Protein AF-A0A967PDS6-F1 (afdb_monomer_lite)

Radius of gyration: 14.02 Å; chains: 1; bounding box: 34×25×33 Å

pLDDT: mean 91.84, std 6.57, range [63.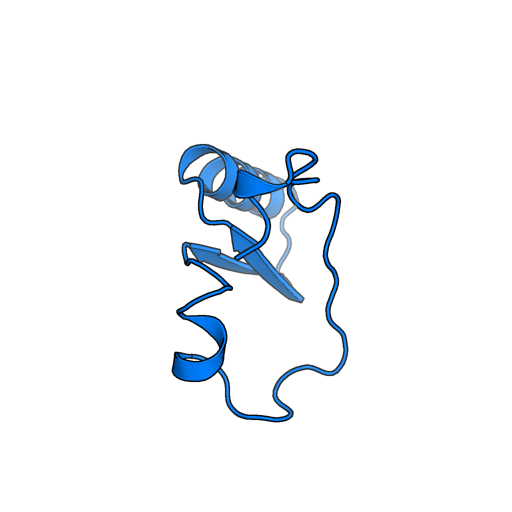03, 98.5]

Sequence (64 aa):
FVGLEIKKNRFKKAISHAGRLGLKNIRFMHLDASIDLLQVFEKGSFSKVYINFPDPWPKLRHQK

Structure (mmCIF, N/CA/C/O backbone):
data_AF-A0A967PDS6-F1
#
_entry.id   AF-A0A967PDS6-F1
#
loop_
_atom_site.group_PDB
_atom_site.id
_atom_site.type_symbol
_atom_site.label_atom_id
_atom_site.label_alt_id
_atom_site.label_comp_id
_atom_site.label_asym_id
_atom_site.label_entity_id
_atom_site.label_seq_id
_atom_site.pdbx_PDB_ins_code
_atom_site.Cartn_x
_atom_site.Cartn_y
_atom_site.Cartn_z
_atom_site.occupancy
_atom_site.B_iso_or_equiv
_atom_site.auth_seq_id
_atom_site.auth_comp_id
_atom_site.auth_asym_id
_atom_site.auth_atom_id
_atom_site.pdbx_PDB_model_num
ATOM 1 N N . PHE A 1 1 ? -4.994 -4.175 7.007 1.00 94.50 1 PHE A N 1
ATOM 2 C CA . PHE A 1 1 ? -4.326 -3.996 5.699 1.00 94.50 1 PHE A CA 1
ATOM 3 C C . PHE A 1 1 ? -3.393 -2.800 5.750 1.00 94.50 1 PHE A C 1
ATOM 5 O O . PHE A 1 1 ? -3.725 -1.823 6.415 1.00 94.50 1 PHE A O 1
ATOM 12 N N . VAL A 1 2 ? -2.265 -2.866 5.042 1.00 94.81 2 VAL A N 1
ATOM 13 C CA . VAL A 1 2 ? -1.340 -1.738 4.866 1.00 94.81 2 VAL A CA 1
ATOM 14 C C . VAL A 1 2 ? -1.124 -1.530 3.369 1.00 94.81 2 VAL A C 1
ATOM 16 O O . VAL A 1 2 ? -0.759 -2.472 2.672 1.00 94.81 2 VAL A O 1
ATOM 19 N N . GLY A 1 3 ? -1.416 -0.329 2.871 1.00 95.31 3 GLY A N 1
ATOM 20 C CA . GLY A 1 3 ? -1.171 0.075 1.488 1.00 95.31 3 GLY A CA 1
ATOM 21 C C . GLY A 1 3 ? 0.129 0.865 1.366 1.00 95.31 3 GLY A C 1
ATOM 22 O O . GLY A 1 3 ? 0.349 1.802 2.133 1.00 95.31 3 GLY A O 1
ATOM 23 N N . LEU A 1 4 ? 0.959 0.505 0.392 1.00 94.50 4 LEU A N 1
ATOM 24 C CA . LEU A 1 4 ? 2.232 1.160 0.094 1.00 94.50 4 LEU A CA 1
ATOM 25 C C . LEU A 1 4 ? 2.131 1.818 -1.280 1.00 94.50 4 LEU A C 1
ATOM 27 O O . LEU A 1 4 ? 1.638 1.209 -2.227 1.00 94.50 4 LEU A O 1
ATOM 31 N N . GLU A 1 5 ? 2.577 3.061 -1.392 1.00 94.69 5 GLU A N 1
ATOM 32 C CA . GLU A 1 5 ? 2.626 3.783 -2.662 1.00 94.69 5 GLU A CA 1
ATOM 33 C C . GLU A 1 5 ? 3.755 4.806 -2.592 1.00 94.69 5 GLU A C 1
ATOM 35 O O . GLU A 1 5 ? 3.895 5.484 -1.580 1.00 94.69 5 GLU A O 1
ATOM 40 N N . ILE A 1 6 ? 4.520 4.950 -3.673 1.00 93.75 6 ILE A N 1
ATOM 41 C CA . ILE A 1 6 ? 5.644 5.890 -3.780 1.00 93.75 6 ILE A CA 1
ATOM 42 C C . ILE A 1 6 ? 5.209 7.227 -4.401 1.00 93.75 6 ILE A C 1
ATOM 44 O O . ILE A 1 6 ? 5.752 8.298 -4.113 1.00 93.75 6 ILE A O 1
ATOM 48 N N . LYS A 1 7 ? 4.183 7.215 -5.258 1.00 93.81 7 LYS A N 1
ATOM 49 C CA . LYS A 1 7 ? 3.656 8.398 -5.940 1.00 93.81 7 LYS A CA 1
ATOM 50 C C . LYS A 1 7 ? 2.680 9.146 -5.032 1.00 93.81 7 LYS A C 1
ATOM 52 O O . LYS A 1 7 ? 1.508 8.790 -4.903 1.00 93.81 7 LYS A O 1
ATOM 57 N N . LYS A 1 8 ? 3.134 10.284 -4.501 1.00 95.38 8 LYS A N 1
ATOM 58 C CA . LYS A 1 8 ? 2.392 11.169 -3.580 1.00 95.38 8 LYS A CA 1
ATOM 59 C C . LYS A 1 8 ? 0.938 11.448 -3.988 1.00 95.38 8 LYS A C 1
ATOM 61 O O . LYS A 1 8 ? 0.043 11.425 -3.147 1.00 95.38 8 LYS A O 1
ATOM 66 N N . ASN A 1 9 ? 0.674 11.699 -5.272 1.00 97.00 9 ASN A N 1
ATOM 67 C CA . ASN A 1 9 ? -0.686 11.999 -5.740 1.00 97.00 9 ASN A CA 1
ATOM 68 C C . ASN A 1 9 ? -1.621 10.782 -5.658 1.00 97.00 9 ASN A C 1
ATOM 70 O O . ASN A 1 9 ? -2.790 10.937 -5.309 1.00 97.00 9 ASN A O 1
ATOM 74 N N . ARG A 1 10 ? -1.118 9.576 -5.948 1.00 95.75 10 ARG A N 1
ATOM 75 C CA . ARG A 1 10 ? -1.887 8.327 -5.818 1.00 95.75 10 ARG A CA 1
ATOM 76 C C . ARG A 1 10 ? -2.123 7.993 -4.348 1.00 95.75 10 ARG A C 1
ATOM 78 O O . ARG A 1 10 ? -3.253 7.699 -3.971 1.00 95.75 10 ARG A O 1
ATOM 85 N N . PHE A 1 11 ? -1.101 8.180 -3.516 1.00 96.94 11 PHE A N 1
ATOM 86 C CA . PHE A 1 11 ? -1.185 8.021 -2.066 1.00 96.94 11 PHE A CA 1
ATOM 87 C C . PHE A 1 11 ? -2.295 8.886 -1.445 1.00 96.94 11 PHE A C 1
ATOM 89 O O . PHE A 1 11 ? -3.180 8.379 -0.756 1.00 96.94 11 PHE A O 1
ATOM 96 N N . LYS A 1 12 ? -2.323 10.189 -1.766 1.00 97.88 12 LYS A N 1
ATOM 97 C CA . LYS A 1 12 ? -3.376 11.110 -1.299 1.00 97.88 12 LYS A CA 1
ATOM 98 C C . LYS A 1 12 ? -4.776 10.682 -1.745 1.00 97.88 12 LYS A C 1
ATOM 100 O O . LYS A 1 12 ? -5.711 10.731 -0.947 1.00 97.88 12 LYS A O 1
ATOM 105 N N . LYS A 1 13 ? -4.923 10.248 -3.003 1.00 97.94 13 LYS A N 1
ATOM 106 C CA . LYS A 1 13 ? -6.202 9.742 -3.528 1.00 97.94 13 LYS A CA 1
ATOM 107 C C . LYS A 1 13 ? -6.676 8.509 -2.757 1.00 97.94 13 LYS A C 1
ATOM 109 O O . LYS A 1 13 ? -7.850 8.445 -2.407 1.00 97.94 13 LYS A O 1
ATOM 114 N N . ALA A 1 14 ? -5.775 7.574 -2.455 1.00 97.31 14 ALA A N 1
ATOM 115 C CA . ALA A 1 14 ? -6.102 6.363 -1.708 1.00 97.31 14 ALA A CA 1
ATOM 116 C C . ALA A 1 14 ? -6.594 6.675 -0.283 1.00 97.31 14 ALA A C 1
ATOM 118 O O . ALA A 1 14 ? -7.640 6.168 0.121 1.00 97.31 14 ALA A O 1
ATOM 119 N N . ILE A 1 15 ? -5.907 7.570 0.439 1.00 97.69 15 ILE A N 1
ATOM 120 C CA . ILE A 1 15 ? -6.325 8.005 1.783 1.00 97.69 15 ILE A CA 1
ATOM 121 C C . ILE A 1 15 ? -7.695 8.681 1.742 1.00 97.69 15 ILE A C 1
ATOM 123 O O . ILE A 1 15 ? -8.579 8.320 2.513 1.00 97.69 15 ILE A O 1
ATOM 127 N N . SER A 1 16 ? -7.886 9.646 0.836 1.00 98.12 16 SER A N 1
ATOM 128 C CA . SER A 1 16 ? -9.160 10.364 0.710 1.00 98.12 16 SER A CA 1
ATOM 129 C C . SER A 1 16 ? -10.313 9.407 0.399 1.00 98.12 16 SER A C 1
ATOM 131 O O . SER A 1 16 ? -11.375 9.487 1.018 1.00 98.12 16 SER A O 1
ATOM 133 N N . HIS A 1 17 ? -10.092 8.448 -0.504 1.00 98.31 17 HIS A N 1
ATOM 134 C CA . HIS A 1 17 ? -11.091 7.445 -0.849 1.00 98.31 17 HIS A CA 1
ATOM 135 C C . HIS A 1 17 ? -11.430 6.528 0.334 1.00 98.31 17 HIS A C 1
ATOM 137 O O . HIS A 1 17 ? -12.608 6.315 0.613 1.00 98.31 17 HIS A O 1
ATOM 143 N N . ALA A 1 18 ? -10.423 6.033 1.060 1.00 98.12 18 ALA A N 1
ATOM 144 C CA . ALA A 1 18 ? -10.634 5.210 2.250 1.00 98.12 18 ALA A CA 1
ATOM 145 C C . ALA A 1 18 ? -11.369 5.974 3.363 1.00 98.12 18 ALA A C 1
ATOM 147 O O . ALA A 1 18 ? -12.267 5.416 3.992 1.00 98.12 18 ALA A O 1
ATOM 148 N N . GLY A 1 19 ? -11.033 7.254 3.559 1.00 98.19 19 GLY A N 1
ATOM 149 C CA . GLY A 1 19 ? -11.711 8.140 4.505 1.00 98.19 19 GLY A CA 1
ATOM 150 C C . GLY A 1 19 ? -13.182 8.350 4.152 1.00 98.19 19 GLY A C 1
ATOM 151 O O . GLY A 1 19 ? -14.044 8.198 5.011 1.00 98.19 19 GLY A O 1
ATOM 152 N N . ARG A 1 20 ? -13.490 8.597 2.872 1.00 98.50 20 ARG A N 1
ATOM 153 C CA . ARG A 1 20 ? -14.874 8.726 2.381 1.00 98.50 20 ARG A CA 1
ATOM 154 C C . ARG A 1 20 ? -15.699 7.452 2.590 1.00 98.50 20 ARG A C 1
ATOM 156 O O . ARG A 1 20 ? -16.898 7.538 2.818 1.00 98.50 20 ARG A O 1
ATOM 163 N N . LEU A 1 21 ? -15.068 6.283 2.503 1.00 98.38 21 LEU A N 1
ATOM 164 C CA . LEU A 1 21 ? -15.705 4.990 2.763 1.00 98.38 21 LEU A CA 1
ATOM 165 C C . LEU A 1 21 ? -15.743 4.619 4.258 1.00 98.38 21 LEU A C 1
ATOM 167 O O . LEU A 1 21 ? -16.271 3.566 4.606 1.00 98.38 21 LEU A O 1
ATOM 171 N N . GLY A 1 22 ? -15.170 5.440 5.145 1.00 98.12 22 GLY A N 1
ATOM 172 C CA . GLY A 1 22 ? -15.143 5.181 6.586 1.00 98.12 22 GLY A CA 1
ATOM 173 C C . GLY A 1 22 ? -14.325 3.949 6.989 1.00 98.12 22 GLY A C 1
ATOM 174 O O . GLY A 1 22 ? -14.595 3.346 8.029 1.00 98.12 22 GLY A O 1
ATOM 175 N N . LEU A 1 23 ? -13.338 3.543 6.183 1.00 98.31 23 LEU A N 1
ATOM 176 C CA . LEU A 1 23 ? -12.569 2.322 6.433 1.00 98.31 23 LEU A CA 1
ATOM 177 C C . LEU A 1 23 ? -11.639 2.484 7.640 1.00 98.31 23 LEU A C 1
ATOM 179 O O . LEU A 1 23 ? -10.778 3.360 7.671 1.00 98.31 23 LEU A O 1
ATOM 183 N N . LYS A 1 24 ? -11.763 1.577 8.615 1.00 97.31 24 LYS A N 1
ATOM 184 C CA . LYS A 1 24 ? -10.963 1.596 9.855 1.00 97.31 24 LYS A CA 1
ATOM 185 C C . LYS A 1 24 ? -9.863 0.535 9.909 1.00 97.31 24 LYS A C 1
ATOM 187 O O . LYS A 1 24 ? -8.945 0.658 10.717 1.00 97.31 24 LYS A O 1
ATOM 192 N N . ASN A 1 25 ? -9.915 -0.485 9.052 1.00 97.62 25 ASN A N 1
ATOM 193 C CA . ASN A 1 25 ? -8.992 -1.631 9.029 1.00 97.62 25 ASN A CA 1
ATOM 194 C C . ASN A 1 25 ? -7.854 -1.501 7.993 1.00 97.62 25 ASN A C 1
ATOM 196 O O . ASN A 1 25 ? -7.126 -2.469 7.738 1.00 97.62 25 ASN A O 1
ATOM 200 N N . ILE A 1 26 ? -7.696 -0.323 7.387 1.00 97.06 26 ILE A N 1
ATOM 201 C CA . ILE A 1 26 ? -6.625 -0.011 6.439 1.00 97.06 26 ILE A CA 1
ATOM 202 C C . ILE A 1 26 ? -5.733 1.111 6.976 1.00 97.06 26 ILE A C 1
ATOM 204 O O . ILE A 1 26 ? -6.195 2.039 7.643 1.00 97.06 26 ILE A O 1
ATOM 208 N N . ARG A 1 27 ? -4.435 0.993 6.715 1.00 95.31 27 ARG A N 1
ATOM 209 C CA . ARG A 1 27 ? -3.412 2.016 6.947 1.00 95.31 27 ARG A CA 1
ATOM 210 C C . ARG A 1 27 ? -2.629 2.220 5.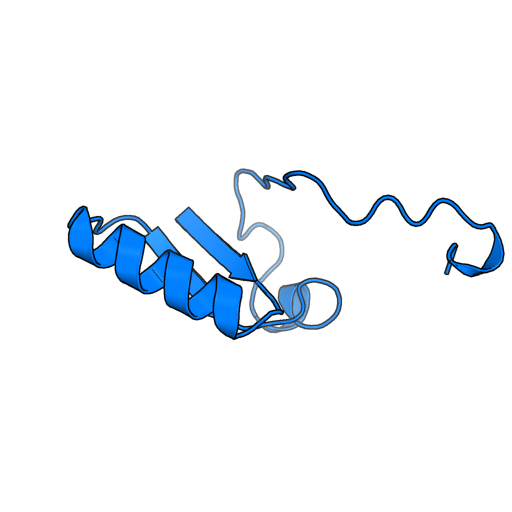656 1.00 95.31 27 ARG A C 1
ATOM 212 O O . ARG A 1 27 ? -2.632 1.342 4.795 1.00 95.31 27 ARG A O 1
ATOM 219 N N . PHE A 1 28 ? -1.967 3.361 5.526 1.00 95.69 28 PHE A N 1
ATOM 220 C CA . PHE A 1 28 ? -1.193 3.711 4.339 1.00 95.69 28 PHE A CA 1
ATOM 221 C C . PHE A 1 28 ? 0.190 4.211 4.743 1.00 95.69 28 PHE A C 1
ATOM 223 O O . PHE A 1 28 ? 0.305 4.937 5.729 1.00 95.69 28 PHE A O 1
ATOM 230 N N . MET A 1 29 ? 1.216 3.861 3.969 1.00 94.00 29 MET A N 1
ATOM 231 C CA . MET A 1 29 ? 2.571 4.396 4.116 1.00 94.00 29 MET A CA 1
ATOM 232 C C . MET A 1 29 ? 3.075 4.915 2.766 1.00 94.00 29 MET A C 1
ATOM 234 O O . MET A 1 29 ? 2.908 4.259 1.736 1.00 94.00 29 MET A O 1
ATOM 238 N N . HIS A 1 30 ? 3.631 6.128 2.768 1.00 94.06 30 HIS A N 1
ATOM 239 C CA . HIS A 1 30 ? 4.211 6.763 1.584 1.00 94.06 30 HIS A CA 1
ATOM 240 C C . HIS A 1 30 ? 5.707 6.450 1.580 1.00 94.06 30 HIS A C 1
ATOM 242 O O . HIS A 1 30 ? 6.472 7.149 2.234 1.00 94.06 30 HIS A O 1
ATOM 248 N N . LEU A 1 31 ? 6.089 5.351 0.930 1.00 90.50 31 LEU A N 1
ATOM 249 C CA . LEU A 1 31 ? 7.454 4.817 0.954 1.00 90.50 31 LEU A CA 1
ATOM 250 C C . LEU A 1 31 ? 7.788 4.055 -0.332 1.00 90.50 31 LEU A C 1
ATOM 252 O O . LEU A 1 31 ? 6.885 3.696 -1.097 1.00 90.50 31 LEU A O 1
ATOM 256 N N . ASP A 1 32 ? 9.076 3.806 -0.562 1.00 88.94 32 ASP A N 1
ATOM 257 C CA . ASP A 1 32 ? 9.546 2.922 -1.623 1.00 88.94 32 ASP A CA 1
ATOM 258 C C . ASP A 1 32 ? 9.683 1.502 -1.067 1.00 88.94 32 ASP A C 1
ATOM 260 O O . ASP A 1 32 ? 10.578 1.190 -0.281 1.00 88.94 32 ASP A O 1
ATOM 264 N N . ALA A 1 33 ? 8.786 0.609 -1.487 1.00 84.50 33 ALA A N 1
ATOM 265 C CA . ALA A 1 33 ? 8.775 -0.765 -0.999 1.00 84.50 33 ALA A CA 1
ATOM 266 C C . ALA A 1 33 ? 10.074 -1.534 -1.317 1.00 84.50 33 ALA A C 1
ATOM 268 O O . ALA A 1 33 ? 10.360 -2.519 -0.642 1.00 84.50 33 ALA A O 1
ATOM 269 N N . SER A 1 34 ? 10.860 -1.099 -2.310 1.00 80.38 34 SER A N 1
ATO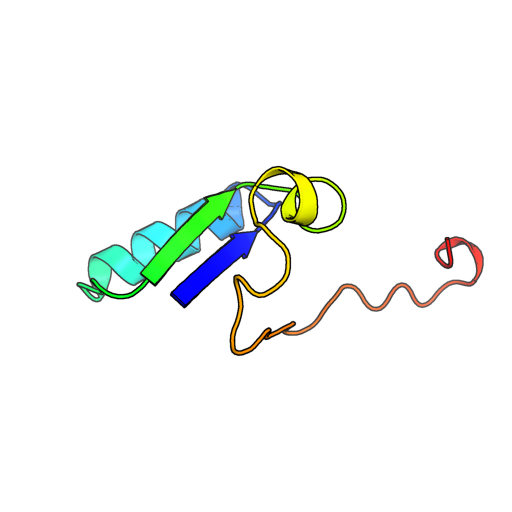M 270 C CA . SER A 1 34 ? 12.133 -1.740 -2.656 1.00 80.38 34 SER A CA 1
ATOM 271 C C . SER A 1 34 ? 13.265 -1.432 -1.670 1.00 80.38 34 SER A C 1
ATOM 273 O O . SER A 1 34 ? 14.214 -2.207 -1.583 1.00 80.38 34 SER A O 1
ATOM 275 N N . ILE A 1 35 ? 13.154 -0.342 -0.904 1.00 76.56 35 ILE A N 1
ATOM 276 C CA . ILE A 1 35 ? 14.204 0.138 0.009 1.00 76.56 35 ILE A CA 1
ATOM 277 C C . ILE A 1 35 ? 13.737 0.059 1.465 1.00 76.56 35 ILE A C 1
ATOM 279 O O . ILE A 1 35 ? 14.483 -0.370 2.348 1.00 76.56 35 ILE A O 1
ATOM 283 N N . ASP A 1 36 ? 12.490 0.444 1.721 1.00 79.38 36 ASP A N 1
ATOM 284 C CA . ASP A 1 36 ? 12.036 0.775 3.071 1.00 79.38 36 ASP A CA 1
ATOM 285 C C . ASP A 1 36 ? 11.332 -0.397 3.770 1.00 79.38 36 ASP A C 1
ATOM 287 O O . ASP A 1 36 ? 11.207 -0.407 4.993 1.00 79.38 36 ASP A O 1
ATOM 291 N N . LEU A 1 37 ? 10.883 -1.422 3.033 1.00 84.19 37 LEU A N 1
ATOM 292 C CA . LEU A 1 37 ? 10.037 -2.476 3.607 1.00 84.19 37 LEU A CA 1
ATOM 293 C C . LEU A 1 37 ? 10.747 -3.261 4.722 1.00 84.19 37 LEU A C 1
ATOM 295 O O . LEU A 1 37 ? 10.149 -3.508 5.765 1.00 84.19 37 LEU A O 1
ATOM 299 N N . LEU A 1 38 ? 12.019 -3.615 4.519 1.00 83.00 38 LEU A N 1
ATOM 300 C CA . LEU A 1 38 ? 12.817 -4.367 5.498 1.00 83.00 38 LEU A CA 1
ATOM 301 C C . LEU A 1 38 ? 13.328 -3.503 6.660 1.00 83.00 38 LEU A C 1
ATOM 303 O O . LEU A 1 38 ? 13.746 -4.044 7.677 1.00 83.00 38 LEU A O 1
ATOM 307 N N . GLN A 1 39 ? 13.306 -2.177 6.516 1.00 86.62 39 GLN A N 1
ATOM 308 C CA . GLN A 1 39 ? 13.689 -1.248 7.584 1.00 86.62 39 GLN A CA 1
ATOM 309 C C . GLN A 1 39 ? 12.526 -0.980 8.541 1.00 86.62 39 GLN A C 1
ATOM 311 O O . GLN A 1 39 ? 12.731 -0.646 9.704 1.00 86.62 39 GLN A O 1
ATOM 316 N N . VAL A 1 40 ? 11.299 -1.106 8.035 1.00 88.69 40 VAL A N 1
ATOM 3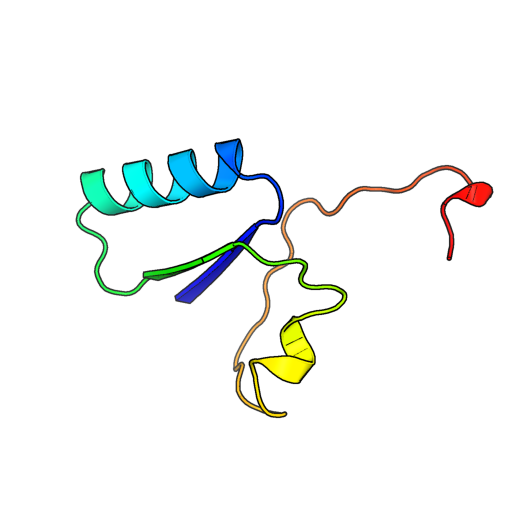17 C CA . VAL A 1 40 ? 10.073 -0.779 8.766 1.00 88.69 40 VAL A CA 1
ATOM 318 C C . VAL A 1 40 ? 9.412 -2.021 9.360 1.00 88.69 40 VAL A C 1
ATOM 320 O O . VAL A 1 40 ? 8.754 -1.927 10.394 1.00 88.69 40 VAL A O 1
ATOM 323 N N . PHE A 1 41 ? 9.559 -3.177 8.713 1.00 90.12 41 PHE A N 1
ATOM 324 C CA . PHE A 1 41 ? 8.890 -4.407 9.114 1.00 90.12 41 PHE A CA 1
ATOM 325 C C . PHE A 1 41 ? 9.884 -5.527 9.385 1.00 90.12 41 PHE A C 1
ATOM 327 O O . PHE A 1 41 ? 10.784 -5.796 8.591 1.00 90.12 41 PHE A O 1
ATOM 334 N N . GLU A 1 42 ? 9.653 -6.247 10.477 1.00 91.62 42 GLU A N 1
ATOM 335 C CA . GLU A 1 42 ? 10.415 -7.445 10.803 1.00 91.62 42 GLU A CA 1
ATOM 336 C C . GLU A 1 42 ? 10.005 -8.626 9.915 1.00 91.62 42 GLU A C 1
ATOM 338 O O . GLU A 1 42 ? 8.888 -8.700 9.378 1.00 91.62 42 GLU A O 1
ATOM 343 N N . LYS A 1 43 ? 10.900 -9.607 9.787 1.00 90.25 43 LYS A N 1
ATOM 344 C CA . LYS A 1 43 ? 10.599 -10.853 9.081 1.00 90.25 43 LYS A CA 1
ATOM 345 C C . LYS A 1 43 ? 9.415 -11.559 9.752 1.00 90.25 43 LYS A C 1
ATOM 347 O O . LYS A 1 43 ? 9.408 -11.762 10.957 1.00 90.25 43 LYS A O 1
ATOM 352 N N . GLY A 1 44 ? 8.430 -11.966 8.951 1.00 91.69 44 GLY A N 1
ATOM 353 C CA . GLY A 1 44 ? 7.206 -12.605 9.452 1.00 91.69 44 GLY A CA 1
ATOM 354 C C . GLY A 1 44 ? 6.074 -11.633 9.808 1.00 91.69 44 GLY A C 1
ATOM 355 O O . GLY A 1 44 ? 4.998 -12.089 10.177 1.00 91.69 44 GLY A O 1
ATOM 356 N N . SER A 1 45 ? 6.256 -10.318 9.621 1.00 92.38 45 SER A N 1
ATOM 357 C CA . SER A 1 45 ? 5.210 -9.312 9.895 1.00 92.38 45 SER A CA 1
ATOM 358 C C . SER A 1 45 ? 3.966 -9.429 9.004 1.00 92.38 45 SER A C 1
ATOM 360 O O . SER A 1 45 ? 2.916 -8.864 9.315 1.00 92.38 45 SER A O 1
ATOM 362 N N . PHE A 1 46 ? 4.067 -10.130 7.872 1.00 91.38 46 PHE A N 1
ATOM 363 C CA . PHE A 1 46 ? 3.002 -10.227 6.879 1.00 91.38 46 PHE A CA 1
ATOM 364 C C . PHE A 1 46 ? 2.508 -11.661 6.729 1.00 91.38 46 PHE A C 1
ATOM 366 O O . PHE A 1 46 ? 3.284 -12.567 6.438 1.00 91.38 46 PHE A O 1
ATOM 373 N N . SER A 1 47 ? 1.192 -11.846 6.828 1.00 95.62 47 SER A N 1
ATOM 374 C CA . SER A 1 47 ? 0.532 -13.111 6.487 1.00 95.62 47 SER A CA 1
ATOM 375 C C . SER A 1 47 ? 0.291 -13.268 4.984 1.00 95.62 47 SER A C 1
ATOM 377 O O . SER A 1 47 ? 0.229 -14.386 4.478 1.00 95.62 47 SER A O 1
ATOM 379 N N . LYS A 1 48 ? 0.134 -12.155 4.255 1.00 95.44 48 LYS A N 1
ATOM 380 C CA . LYS A 1 48 ? -0.086 -12.141 2.805 1.00 95.44 48 LYS A CA 1
ATOM 381 C C . LYS A 1 48 ? 0.360 -10.819 2.190 1.00 95.44 48 LYS A C 1
ATOM 383 O O . LYS A 1 48 ? 0.136 -9.758 2.772 1.00 95.44 48 LYS A O 1
ATOM 388 N N . VAL A 1 49 ? 0.928 -10.893 0.988 1.00 93.19 49 VAL A N 1
ATOM 389 C CA . VAL A 1 49 ? 1.366 -9.738 0.195 1.00 93.19 49 VAL A CA 1
ATOM 390 C C . VAL A 1 49 ? 0.604 -9.718 -1.129 1.00 93.19 49 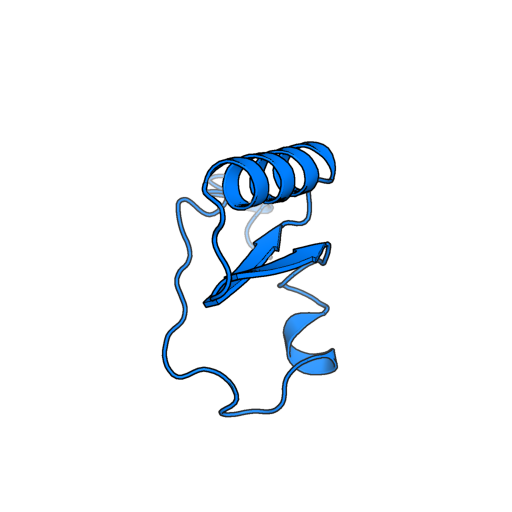VAL A C 1
ATOM 392 O O . VAL A 1 49 ? 0.412 -10.758 -1.755 1.00 93.19 49 VAL A O 1
ATOM 395 N N . TYR A 1 50 ? 0.164 -8.528 -1.540 1.00 94.81 50 TYR A N 1
ATOM 396 C CA . TYR A 1 50 ? -0.485 -8.289 -2.827 1.00 94.81 50 TYR A CA 1
ATOM 397 C C . TYR A 1 50 ? 0.321 -7.259 -3.611 1.00 94.81 50 TYR A C 1
ATOM 399 O O . TYR A 1 50 ? 0.609 -6.181 -3.094 1.00 94.81 50 TYR A O 1
ATOM 407 N N . ILE A 1 51 ? 0.646 -7.582 -4.862 1.00 93.25 51 ILE A N 1
ATOM 408 C CA . ILE A 1 51 ? 1.308 -6.674 -5.800 1.00 93.25 51 ILE A CA 1
ATOM 409 C C . ILE A 1 51 ? 0.407 -6.580 -7.028 1.00 93.25 51 ILE A C 1
ATOM 411 O O . ILE A 1 51 ? 0.278 -7.538 -7.785 1.00 93.25 51 ILE A O 1
ATOM 415 N N . ASN A 1 52 ? -0.251 -5.434 -7.198 1.00 93.00 52 ASN A N 1
ATOM 416 C CA . ASN A 1 52 ? -1.221 -5.227 -8.269 1.00 93.00 52 ASN A CA 1
ATOM 417 C C . ASN A 1 52 ? -0.591 -4.381 -9.373 1.00 93.00 52 ASN A C 1
ATOM 419 O O . ASN A 1 52 ? -0.264 -3.222 -9.130 1.00 93.00 52 ASN A O 1
ATOM 423 N N . PHE A 1 53 ? -0.470 -4.955 -10.572 1.00 92.00 53 PHE A N 1
ATOM 424 C CA . PHE A 1 53 ? 0.045 -4.281 -11.771 1.00 92.00 53 PHE A CA 1
ATOM 425 C C . PHE A 1 53 ? 1.390 -3.566 -11.538 1.00 92.00 53 PHE A C 1
ATOM 427 O O . PHE A 1 53 ? 1.468 -2.346 -11.705 1.00 92.00 53 PHE A O 1
ATOM 434 N N . PRO A 1 54 ? 2.445 -4.296 -11.117 1.00 89.81 54 PRO A N 1
ATOM 435 C CA . PRO A 1 54 ? 3.767 -3.698 -10.990 1.00 89.81 54 PRO A CA 1
ATOM 436 C C . PRO A 1 54 ? 4.253 -3.199 -12.353 1.00 89.81 54 PRO A C 1
ATOM 438 O O . PRO A 1 54 ? 3.819 -3.695 -13.397 1.00 89.81 54 PRO A O 1
ATOM 441 N N . ASP A 1 55 ? 5.163 -2.225 -12.342 1.00 89.06 55 ASP A N 1
ATOM 442 C CA . ASP A 1 55 ? 5.742 -1.704 -13.576 1.00 89.06 55 ASP A CA 1
ATOM 443 C C . ASP A 1 55 ? 6.341 -2.863 -14.400 1.00 89.06 55 ASP A C 1
ATOM 445 O O . ASP A 1 55 ? 7.170 -3.620 -13.890 1.00 89.06 55 ASP A O 1
ATOM 449 N N . PRO A 1 56 ? 5.940 -3.033 -15.673 1.00 89.06 56 PRO A N 1
ATOM 450 C CA . PRO A 1 56 ? 6.274 -4.228 -16.448 1.00 89.06 56 PRO A CA 1
ATOM 451 C C . PRO A 1 56 ? 7.723 -4.254 -16.954 1.00 89.06 56 PRO A C 1
ATOM 453 O O . PRO A 1 56 ? 8.125 -5.236 -17.568 1.00 89.06 56 PRO A O 1
ATOM 456 N N . TRP A 1 57 ? 8.479 -3.162 -16.767 1.00 89.44 57 TRP A N 1
ATOM 457 C CA . TRP A 1 57 ? 9.887 -2.984 -17.159 1.00 89.44 57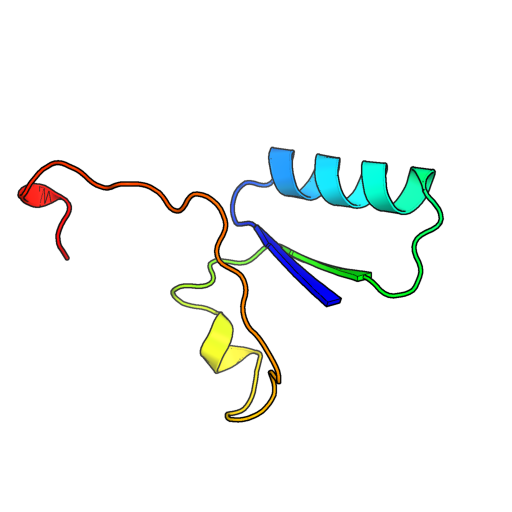 TRP A CA 1
ATOM 458 C C . TRP A 1 57 ? 10.330 -3.766 -18.419 1.00 89.44 57 TRP A C 1
ATOM 460 O O . TRP A 1 57 ? 11.305 -4.509 -18.382 1.00 89.44 57 TRP A O 1
ATOM 470 N N . PRO A 1 58 ? 9.687 -3.567 -19.587 1.00 88.12 58 PRO A N 1
ATOM 471 C CA . PRO A 1 58 ? 9.796 -4.509 -20.709 1.00 88.12 58 PRO A CA 1
ATOM 472 C C . PRO A 1 58 ? 11.126 -4.458 -21.480 1.00 88.12 58 PRO A C 1
ATOM 474 O O . PRO A 1 58 ? 11.367 -5.284 -22.353 1.00 88.12 58 PRO A O 1
ATOM 477 N N . LYS A 1 59 ? 11.985 -3.462 -21.227 1.00 90.75 59 LYS A N 1
ATOM 478 C CA . LYS A 1 59 ? 13.255 -3.293 -21.951 1.00 90.75 59 LYS A CA 1
ATOM 479 C C . LYS A 1 59 ? 14.374 -3.953 -21.160 1.00 90.75 59 LYS A C 1
ATOM 481 O O . LYS A 1 59 ? 14.442 -3.755 -19.954 1.00 90.75 59 LYS A O 1
ATOM 486 N N . LEU A 1 60 ? 15.309 -4.610 -21.848 1.00 87.44 60 LEU A N 1
ATOM 487 C CA . LEU A 1 60 ? 16.447 -5.297 -21.219 1.00 87.44 60 LEU A CA 1
ATOM 488 C C . LEU A 1 60 ? 17.241 -4.399 -20.259 1.00 87.44 60 LEU A C 1
ATOM 490 O O . LEU A 1 60 ? 17.547 -4.812 -19.153 1.00 87.44 60 LEU A O 1
ATOM 494 N N . ARG A 1 61 ? 17.465 -3.128 -20.615 1.00 89.81 61 ARG A N 1
ATOM 495 C CA . ARG A 1 61 ? 18.140 -2.145 -19.741 1.00 89.81 61 ARG A CA 1
ATOM 496 C C . ARG A 1 61 ? 17.425 -1.842 -18.412 1.00 89.81 61 ARG A C 1
ATOM 498 O O . ARG A 1 61 ? 17.955 -1.089 -17.606 1.00 89.81 61 ARG A O 1
ATOM 505 N N . HIS A 1 62 ? 16.175 -2.275 -18.252 1.00 84.12 62 HIS A N 1
ATOM 506 C CA . HIS A 1 62 ? 15.395 -2.082 -17.030 1.00 84.12 62 HIS A CA 1
ATOM 507 C C . HIS A 1 62 ? 15.492 -3.285 -16.084 1.00 84.12 62 HIS A C 1
ATOM 509 O O . HIS A 1 62 ? 15.047 -3.173 -14.946 1.00 84.12 62 HIS A O 1
ATOM 515 N N . GLN A 1 63 ? 16.057 -4.409 -16.537 1.00 75.25 63 GLN A N 1
ATOM 516 C CA . GLN A 1 63 ? 16.456 -5.488 -15.642 1.00 75.25 63 GLN A CA 1
ATOM 517 C C . GLN A 1 63 ? 17.653 -4.972 -14.835 1.00 75.25 63 GLN A C 1
ATOM 519 O O . GLN A 1 63 ? 18.684 -4.623 -15.411 1.00 75.25 63 GLN A O 1
ATOM 524 N N . LYS A 1 64 ? 17.451 -4.812 -13.527 1.00 63.03 64 LYS A N 1
ATOM 525 C CA . LYS A 1 64 ? 18.491 -4.483 -12.551 1.00 63.03 64 LYS A CA 1
ATOM 526 C C . LYS A 1 64 ? 18.944 -5.749 -11.849 1.00 63.03 64 LYS A C 1
ATOM 528 O O . LYS A 1 64 ? 18.060 -6.597 -11.595 1.00 63.03 64 LYS A O 1
#

Secondary structure (DSSP, 8-state):
-EEEES-HHHHHHHHHHHHHTT--S-EEEES-TTTSHHHHS-TT--S-----S-----SGGG--

Foldseek 3Di:
DEAEDQDPVVQVVVVVVCVVVVPDPYYYDNDDCVPCVCVVDPPPRDPDDDDDPDDPQPDPVSPD